Protein AF-A0A4V2AWT1-F1 (afdb_monomer_lite)

Foldseek 3Di:
DVLVCCLVCVLVCLLQVLLPPLPVSLVVSVVCVVVVSDPPVSSVVSSVVSNVVSVVVVVVVCVVPPDDD

Secondary structure (DSSP, 8-state):
-HHHHHHHHHHHHHHHHHHH-HHHHHHHHHHHHHTTSS-HHHHHHHHHHHHHHHHHHHHHHHHHH----

Radius of gyration: 14.47 Å; chains: 1; bounding box: 36×22×42 Å

pLDDT: mean 83.02, std 7.72, range [61.41, 91.88]

Sequence (69 aa):
MFESLILQWGYLALAIGTLLEGETILIAAGAMAHKGLLSLPIVIVVAILGGFTGDVIWYFVGRKYGNPF

Structure (mmCIF, N/CA/C/O backbone):
data_AF-A0A4V2AWT1-F1
#
_entry.id   AF-A0A4V2AWT1-F1
#
loop_
_atom_site.group_PDB
_atom_site.id
_atom_site.type_symbol
_atom_site.label_atom_id
_atom_site.label_alt_id
_atom_site.label_comp_id
_atom_site.label_asym_id
_atom_site.label_entity_id
_atom_site.label_seq_id
_atom_site.pdbx_PDB_ins_code
_atom_site.Cartn_x
_atom_site.Cartn_y
_atom_site.Cartn_z
_atom_site.occupancy
_atom_site.B_iso_or_equiv
_atom_site.auth_seq_id
_atom_site.auth_comp_id
_atom_site.auth_asym_id
_atom_site.auth_atom_id
_atom_site.pdbx_PDB_model_num
ATOM 1 N N . MET A 1 1 ? -15.194 11.167 13.255 1.00 62.09 1 MET A N 1
ATOM 2 C CA . MET A 1 1 ? -15.098 11.800 11.913 1.00 62.09 1 MET A CA 1
ATOM 3 C C . MET A 1 1 ? -13.823 11.393 11.169 1.00 62.09 1 MET A C 1
ATOM 5 O O . MET A 1 1 ? -13.923 11.008 10.013 1.00 62.09 1 MET A O 1
ATOM 9 N N . PHE A 1 2 ? -12.639 11.418 11.798 1.00 68.00 2 PHE A N 1
ATOM 10 C CA . PHE A 1 2 ? -11.410 10.891 11.174 1.00 68.00 2 PHE A CA 1
ATOM 11 C C . PHE A 1 2 ? -11.416 9.361 11.019 1.00 68.00 2 PHE A C 1
ATOM 13 O O . PHE A 1 2 ? -11.050 8.851 9.967 1.00 68.00 2 PHE A O 1
ATOM 20 N N . GLU A 1 3 ? -11.908 8.620 12.014 1.00 66.00 3 GLU A N 1
ATOM 21 C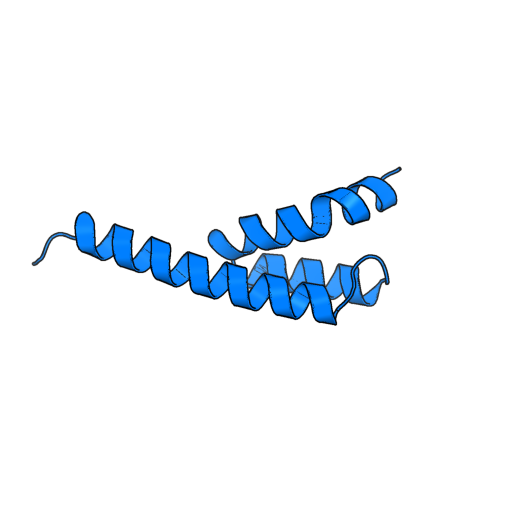 CA . GLU A 1 3 ? -12.001 7.150 11.941 1.00 66.00 3 GLU A CA 1
ATOM 22 C C . GLU A 1 3 ? -12.905 6.661 10.801 1.00 66.00 3 GLU A C 1
ATOM 24 O O . GLU A 1 3 ? -12.580 5.687 10.130 1.00 66.00 3 GLU A O 1
ATOM 29 N N . SER A 1 4 ? -14.001 7.372 10.515 1.00 67.19 4 SER A N 1
ATOM 30 C CA . SER A 1 4 ? -14.891 7.050 9.392 1.00 67.19 4 SER A CA 1
ATOM 31 C C . SER A 1 4 ? -14.216 7.263 8.034 1.00 67.19 4 SER A C 1
ATOM 33 O O . SER A 1 4 ? -14.420 6.464 7.128 1.00 67.19 4 SER A O 1
ATOM 35 N N . LEU A 1 5 ? -13.363 8.286 7.898 1.00 71.94 5 LEU A N 1
ATOM 36 C CA . LEU A 1 5 ? -12.555 8.494 6.690 1.00 71.94 5 LEU A CA 1
ATOM 37 C C . LEU A 1 5 ? -11.535 7.364 6.496 1.00 71.94 5 LEU A C 1
ATOM 39 O O . LEU A 1 5 ? -11.358 6.897 5.376 1.00 71.94 5 LEU A O 1
ATOM 43 N N . ILE A 1 6 ? -10.908 6.887 7.576 1.00 70.25 6 ILE A N 1
ATOM 44 C CA . ILE A 1 6 ? -9.948 5.772 7.534 1.00 70.25 6 ILE A CA 1
ATOM 45 C C . ILE A 1 6 ? -10.647 4.454 7.182 1.00 70.25 6 ILE A C 1
ATOM 47 O O . ILE A 1 6 ? -10.139 3.700 6.360 1.00 70.25 6 ILE A O 1
ATOM 51 N N . LEU A 1 7 ? -11.833 4.189 7.732 1.00 68.75 7 LEU A N 1
ATOM 52 C CA . LEU A 1 7 ? -12.614 2.997 7.383 1.00 68.75 7 LEU A CA 1
ATOM 53 C C . LEU A 1 7 ? -13.051 2.992 5.912 1.00 68.75 7 LEU A C 1
ATOM 55 O O . LEU A 1 7 ? -13.100 1.936 5.288 1.00 68.75 7 LEU A O 1
ATOM 59 N N . GLN A 1 8 ? -13.360 4.167 5.361 1.00 73.94 8 GLN A N 1
ATOM 60 C CA . GLN A 1 8 ? -13.906 4.297 4.012 1.00 73.94 8 GLN A CA 1
ATOM 61 C C . GLN A 1 8 ? -12.817 4.384 2.931 1.00 73.94 8 GLN A C 1
ATOM 63 O O . GLN A 1 8 ? -12.977 3.816 1.854 1.00 73.94 8 GLN A O 1
ATOM 68 N N . TRP A 1 9 ? -11.695 5.051 3.222 1.00 81.25 9 TRP A N 1
ATOM 69 C CA . TRP A 1 9 ? -10.617 5.298 2.258 1.00 81.25 9 TRP A CA 1
ATOM 70 C C . TRP A 1 9 ? -9.310 4.578 2.580 1.00 81.25 9 TRP A C 1
ATOM 72 O O . TRP A 1 9 ? -8.445 4.517 1.715 1.00 81.25 9 TRP A O 1
ATOM 82 N N . GLY A 1 10 ? -9.140 4.004 3.772 1.00 79.44 10 GLY A N 1
ATOM 83 C CA . GLY A 1 10 ? -7.873 3.403 4.205 1.00 79.44 10 GLY A CA 1
ATOM 84 C C . GLY A 1 10 ? -7.411 2.253 3.314 1.00 79.44 10 GLY A C 1
ATOM 85 O O . GLY A 1 10 ? -6.238 2.188 2.959 1.00 79.44 10 GLY A O 1
ATOM 86 N N . TYR A 1 11 ? -8.331 1.398 2.860 1.00 78.25 11 TYR A N 1
ATOM 87 C CA . TYR A 1 11 ? -7.999 0.324 1.916 1.00 78.25 11 TYR A CA 1
ATOM 88 C C . TYR A 1 11 ? -7.667 0.845 0.515 1.00 78.25 11 TYR A C 1
ATOM 90 O O . TYR A 1 11 ? -6.801 0.293 -0.157 1.00 78.25 11 TYR A O 1
ATOM 98 N N . LEU A 1 12 ? -8.321 1.923 0.081 1.00 81.62 12 LEU A N 1
ATOM 99 C CA . LEU A 1 12 ? -8.089 2.526 -1.230 1.00 81.62 12 LEU A CA 1
ATOM 100 C C . LEU A 1 12 ? -6.765 3.307 -1.252 1.00 81.62 12 LEU A C 1
ATOM 102 O O . LEU A 1 12 ? -6.003 3.207 -2.208 1.00 81.62 12 LEU A O 1
ATOM 106 N N . ALA A 1 13 ? -6.451 4.004 -0.159 1.00 82.50 13 ALA A N 1
ATOM 107 C CA . ALA A 1 13 ? -5.168 4.655 0.072 1.00 82.50 13 ALA A CA 1
ATOM 108 C C . ALA A 1 13 ? -4.025 3.638 0.192 1.00 82.50 13 ALA A C 1
ATOM 110 O O . ALA A 1 13 ? -2.948 3.881 -0.338 1.00 82.50 13 ALA A O 1
ATOM 111 N N . LEU A 1 14 ? -4.261 2.479 0.818 1.00 81.19 14 LEU A N 1
ATOM 112 C CA . LEU A 1 14 ? -3.305 1.372 0.835 1.00 81.19 14 LEU A CA 1
ATOM 113 C C . LEU A 1 14 ? -3.072 0.812 -0.574 1.00 81.19 14 LEU A C 1
ATOM 115 O O . LEU A 1 14 ? -1.924 0.635 -0.970 1.00 81.19 14 LEU A O 1
ATOM 119 N N . ALA A 1 15 ? -4.138 0.569 -1.340 1.00 77.75 15 ALA A N 1
ATOM 120 C CA . ALA A 1 15 ? -4.038 0.042 -2.698 1.00 77.75 15 ALA A CA 1
ATOM 121 C C . ALA A 1 15 ? -3.263 0.991 -3.624 1.00 77.75 15 ALA A C 1
ATOM 123 O O . ALA A 1 15 ? -2.268 0.591 -4.214 1.00 77.75 15 ALA A O 1
ATOM 124 N N . ILE A 1 16 ? -3.675 2.261 -3.713 1.00 81.69 16 ILE A N 1
ATOM 125 C CA . ILE A 1 16 ? -3.004 3.271 -4.553 1.00 81.69 16 ILE A CA 1
ATOM 126 C C . ILE A 1 16 ? -1.612 3.599 -4.017 1.00 81.69 16 ILE A C 1
ATOM 128 O O . ILE A 1 16 ? -0.680 3.837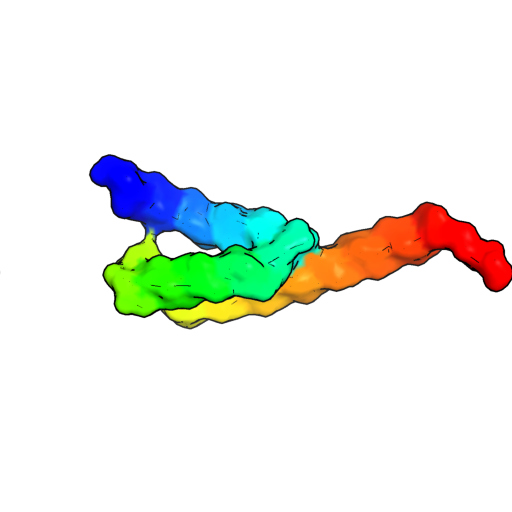 -4.777 1.00 81.69 16 ILE A O 1
ATOM 132 N N . GLY A 1 17 ? -1.464 3.611 -2.701 1.00 80.06 17 GLY A N 1
ATOM 133 C CA . GLY A 1 17 ? -0.206 3.908 -2.056 1.00 80.06 17 GLY A CA 1
ATOM 134 C C . GLY A 1 17 ? 0.870 2.870 -2.346 1.00 80.06 17 GLY A C 1
ATOM 135 O O . GLY A 1 17 ? 1.963 3.230 -2.766 1.00 80.06 17 GLY A O 1
ATOM 136 N N . THR A 1 18 ? 0.536 1.587 -2.209 1.00 80.88 18 THR A N 1
ATOM 137 C CA . THR A 1 18 ? 1.471 0.478 -2.468 1.00 80.88 18 THR A CA 1
ATOM 138 C C . THR A 1 18 ? 1.939 0.388 -3.923 1.00 80.88 18 THR A C 1
ATOM 140 O O . THR A 1 18 ? 2.985 -0.199 -4.174 1.00 80.88 18 THR A O 1
ATOM 143 N N . LEU A 1 19 ? 1.225 1.017 -4.865 1.00 76.19 19 LEU A N 1
ATOM 144 C CA . LEU A 1 19 ? 1.650 1.184 -6.262 1.00 76.19 19 LEU A CA 1
ATOM 145 C C . LEU A 1 19 ? 2.786 2.215 -6.444 1.00 76.19 19 LEU A C 1
ATOM 147 O O . LEU A 1 19 ? 3.525 2.136 -7.426 1.00 76.19 19 LEU A O 1
ATOM 151 N N . LEU A 1 20 ? 2.899 3.196 -5.53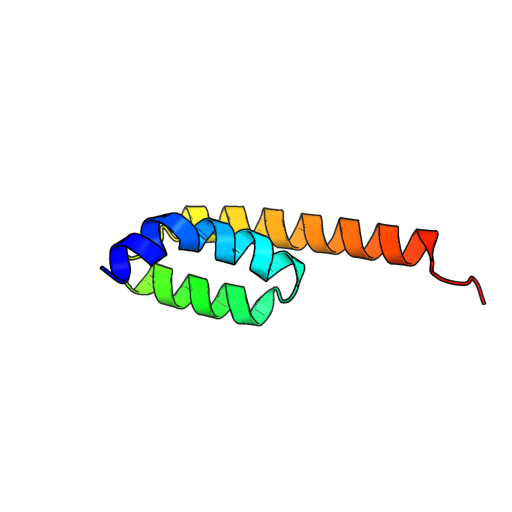9 1.00 75.06 20 LEU A N 1
ATOM 152 C CA . LEU A 1 20 ? 3.887 4.284 -5.587 1.00 75.06 20 LEU A CA 1
ATOM 153 C C . LEU A 1 20 ? 5.042 4.046 -4.606 1.00 75.06 20 LEU A C 1
ATOM 155 O O . LEU A 1 20 ? 6.202 4.092 -5.000 1.00 75.06 20 LEU A O 1
ATOM 159 N N . GLU A 1 21 ? 4.712 3.770 -3.344 1.00 76.31 21 GLU A N 1
ATOM 160 C CA . GLU A 1 21 ? 5.640 3.379 -2.283 1.00 76.31 21 GLU A CA 1
ATOM 161 C C . GLU A 1 21 ? 5.041 2.218 -1.481 1.00 76.31 21 GLU A C 1
ATOM 163 O O . GLU A 1 21 ? 4.103 2.388 -0.697 1.00 76.31 21 GLU A O 1
ATOM 168 N N . GLY A 1 22 ? 5.604 1.021 -1.660 1.00 77.88 22 GLY A N 1
ATOM 169 C CA . GLY A 1 22 ? 5.164 -0.187 -0.963 1.00 77.88 22 GLY A CA 1
ATOM 170 C C . GLY A 1 22 ? 5.463 -0.158 0.536 1.00 77.88 22 GLY A C 1
ATOM 171 O O . GLY A 1 22 ? 4.568 -0.362 1.350 1.00 77.88 22 GLY A O 1
ATOM 172 N N . GLU A 1 23 ? 6.711 0.118 0.916 1.00 83.06 23 GLU A N 1
ATOM 173 C CA . GLU A 1 23 ? 7.207 -0.066 2.288 1.00 83.06 23 GLU A CA 1
ATOM 174 C C . GLU A 1 23 ? 6.597 0.928 3.288 1.00 83.06 23 GLU A C 1
ATOM 176 O O . GLU A 1 23 ? 6.035 0.518 4.308 1.00 83.06 23 GLU A O 1
ATOM 181 N N . THR A 1 24 ? 6.635 2.231 2.986 1.00 87.12 24 THR A N 1
ATOM 182 C CA . THR A 1 24 ? 6.134 3.295 3.875 1.00 87.12 24 THR A CA 1
ATOM 183 C C . THR A 1 24 ? 4.640 3.133 4.166 1.00 87.12 24 THR A C 1
ATOM 185 O O . THR A 1 24 ? 4.190 3.229 5.313 1.00 87.12 24 THR A O 1
ATOM 188 N N . ILE A 1 25 ? 3.854 2.853 3.125 1.00 87.38 25 ILE A N 1
ATOM 189 C CA . ILE A 1 25 ? 2.393 2.776 3.220 1.00 87.38 25 ILE A CA 1
ATOM 190 C C . ILE A 1 25 ? 1.959 1.464 3.870 1.00 87.38 25 ILE A C 1
ATOM 192 O O . ILE A 1 25 ? 0.996 1.455 4.640 1.00 87.38 25 ILE A O 1
ATOM 196 N N . LEU A 1 26 ? 2.714 0.383 3.664 1.00 89.44 26 LEU A N 1
ATOM 197 C CA . LEU A 1 26 ? 2.498 -0.875 4.36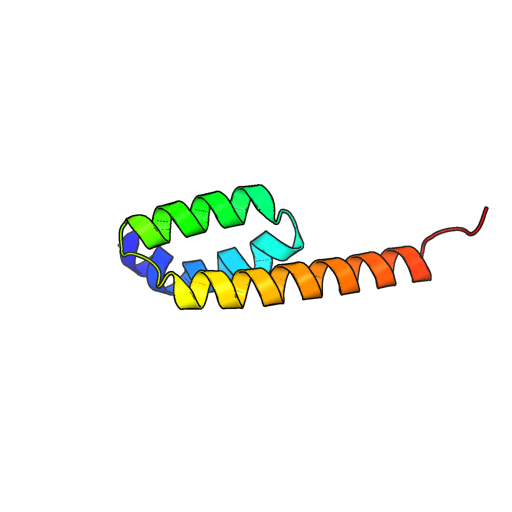7 1.00 89.44 26 LEU A CA 1
ATOM 198 C C . LEU A 1 26 ? 2.739 -0.737 5.876 1.00 89.44 26 LEU A C 1
ATOM 200 O O . LEU A 1 26 ? 1.927 -1.223 6.664 1.00 89.44 26 LEU A O 1
ATOM 204 N N . ILE A 1 27 ? 3.795 -0.025 6.290 1.00 90.44 27 ILE A N 1
ATOM 205 C CA . ILE A 1 27 ? 4.069 0.251 7.711 1.00 90.44 27 ILE A CA 1
ATOM 206 C C . ILE A 1 27 ? 2.936 1.087 8.326 1.00 90.44 27 ILE A C 1
ATOM 208 O O . ILE A 1 27 ? 2.433 0.752 9.402 1.00 90.44 27 ILE A O 1
ATOM 212 N N . ALA A 1 28 ? 2.480 2.137 7.636 1.00 88.81 28 ALA A N 1
ATOM 213 C CA . ALA A 1 28 ? 1.372 2.970 8.103 1.00 88.81 28 ALA A CA 1
ATOM 214 C C . ALA A 1 28 ? 0.054 2.181 8.225 1.00 88.81 28 ALA A C 1
ATOM 216 O O . ALA A 1 28 ? -0.636 2.276 9.243 1.00 88.81 28 ALA A O 1
ATOM 217 N N . ALA A 1 29 ? -0.285 1.357 7.230 1.00 87.75 29 ALA A N 1
ATOM 218 C CA . ALA A 1 29 ? -1.481 0.519 7.265 1.00 87.75 29 ALA A CA 1
ATOM 219 C C . ALA A 1 29 ? -1.394 -0.590 8.320 1.00 87.75 29 ALA A C 1
ATOM 221 O O . ALA A 1 29 ? -2.390 -0.875 8.984 1.00 87.75 29 ALA A O 1
ATOM 222 N N . GLY A 1 30 ? -0.207 -1.162 8.543 1.00 88.88 30 GLY A N 1
ATOM 223 C CA . GLY A 1 30 ? 0.056 -2.092 9.641 1.00 88.88 30 GLY A CA 1
ATOM 224 C C . GLY A 1 30 ? -0.171 -1.447 11.010 1.00 88.88 30 GLY A C 1
ATOM 225 O O . GLY A 1 30 ? -0.837 -2.030 11.866 1.00 88.88 30 GLY A O 1
ATOM 226 N N . ALA A 1 31 ? 0.282 -0.204 11.201 1.00 90.19 31 ALA A N 1
ATOM 227 C CA . ALA A 1 31 ? 0.019 0.559 12.421 1.00 90.19 31 ALA A CA 1
ATOM 228 C C . ALA A 1 31 ? -1.481 0.857 12.617 1.00 90.19 31 ALA A C 1
ATOM 230 O O . ALA A 1 31 ? -1.991 0.767 13.736 1.00 90.19 31 ALA A O 1
ATOM 231 N N . MET A 1 32 ? -2.215 1.172 11.544 1.00 87.56 32 MET A N 1
ATOM 232 C CA . MET A 1 32 ? -3.671 1.372 11.600 1.00 87.56 32 MET A CA 1
ATOM 233 C C . MET A 1 32 ? -4.430 0.068 11.880 1.00 87.56 32 MET A C 1
ATOM 235 O O . MET A 1 32 ? -5.391 0.075 12.650 1.00 87.56 32 MET A O 1
ATOM 239 N N . ALA A 1 33 ? -3.981 -1.056 11.318 1.00 89.31 33 ALA A N 1
ATOM 240 C CA . ALA A 1 33 ? -4.546 -2.371 11.599 1.00 89.31 33 ALA A CA 1
ATOM 241 C C . ALA A 1 33 ? -4.302 -2.801 13.052 1.00 89.31 33 ALA A C 1
ATOM 243 O O . ALA A 1 33 ? -5.208 -3.310 13.706 1.00 89.31 33 ALA A O 1
ATOM 244 N N . HIS A 1 34 ? -3.117 -2.511 13.598 1.00 89.00 34 HIS A N 1
ATOM 245 C CA . HIS A 1 34 ? -2.814 -2.753 15.010 1.00 89.00 34 HIS A CA 1
ATOM 246 C C . HIS A 1 34 ? -3.726 -1.951 15.953 1.00 89.00 34 HIS A C 1
ATOM 248 O O . HIS A 1 34 ? -4.109 -2.442 17.011 1.00 89.00 34 HIS A O 1
ATOM 254 N N . LYS A 1 35 ? -4.139 -0.743 15.549 1.00 87.88 35 LYS A N 1
ATOM 255 C CA . LYS A 1 35 ? -5.119 0.079 16.281 1.00 87.88 35 LYS A CA 1
ATOM 256 C C . LYS A 1 35 ? -6.578 -0.372 16.107 1.00 87.88 35 LYS A C 1
ATOM 258 O O . LYS A 1 35 ? -7.468 0.288 16.633 1.00 87.88 35 LYS A O 1
ATOM 263 N N . GLY A 1 36 ? -6.841 -1.451 15.367 1.00 85.56 36 GLY A N 1
ATOM 264 C CA . GLY A 1 36 ? -8.191 -1.963 15.109 1.00 85.56 36 GLY A CA 1
ATOM 265 C C . GLY A 1 36 ? -8.996 -1.160 14.082 1.00 85.56 36 GLY A C 1
ATOM 266 O O . GLY A 1 36 ? -10.186 -1.407 13.919 1.00 85.56 36 GLY A O 1
ATOM 267 N N . LEU A 1 37 ? -8.366 -0.210 13.380 1.00 85.25 37 LEU A N 1
ATOM 268 C CA . LEU A 1 37 ? -9.028 0.625 12.367 1.00 85.25 37 LEU A CA 1
ATOM 269 C C . LEU A 1 37 ? -9.144 -0.084 11.013 1.00 85.25 37 LEU A C 1
ATOM 271 O O . LEU A 1 37 ? -10.039 0.218 10.227 1.00 85.25 37 LEU A O 1
ATOM 275 N N . LEU A 1 38 ? -8.230 -1.016 10.738 1.00 86.50 38 LEU A N 1
ATOM 276 C CA . LEU A 1 38 ? -8.205 -1.830 9.526 1.00 86.50 38 LEU A CA 1
ATOM 277 C C . LEU A 1 38 ? -8.079 -3.309 9.896 1.00 86.50 38 LEU A C 1
ATOM 279 O O . LEU A 1 38 ? -7.476 -3.677 10.901 1.00 86.50 38 LEU A O 1
ATOM 283 N N . SER A 1 39 ? -8.631 -4.173 9.054 1.00 87.38 39 SER A N 1
ATOM 284 C CA . SER A 1 39 ? -8.496 -5.618 9.195 1.00 87.38 39 SER A CA 1
ATOM 285 C C . SER A 1 39 ? -7.129 -6.047 8.671 1.00 87.38 39 SER A C 1
ATOM 287 O O . SER A 1 39 ? -6.850 -5.893 7.481 1.00 87.38 39 SER A O 1
ATOM 289 N N . LEU A 1 40 ? -6.280 -6.598 9.545 1.00 88.38 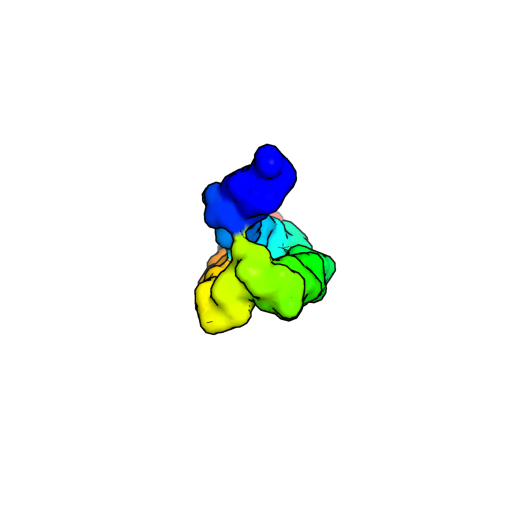40 LEU A N 1
ATOM 290 C CA . LEU A 1 40 ? -4.937 -7.064 9.182 1.00 88.38 40 LEU A CA 1
ATOM 291 C C . LEU A 1 40 ? -4.953 -8.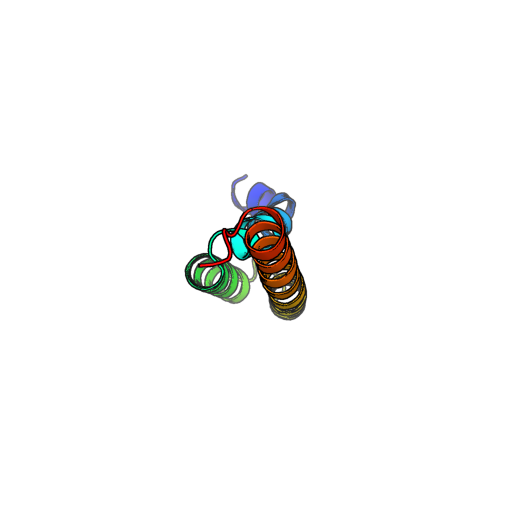056 7.994 1.00 88.38 40 LEU A C 1
ATOM 293 O O . LEU A 1 40 ? -4.182 -7.845 7.060 1.00 88.38 40 LEU A O 1
ATOM 297 N N . PRO A 1 41 ? -5.853 -9.064 7.936 1.00 91.88 41 PRO A N 1
ATOM 298 C CA . PRO A 1 41 ? -5.981 -9.927 6.759 1.00 91.88 41 PRO A CA 1
ATOM 299 C C . PRO A 1 41 ? -6.258 -9.163 5.460 1.00 91.88 41 PRO A C 1
ATOM 301 O O . PRO A 1 41 ? -5.664 -9.467 4.429 1.00 91.88 41 PRO A O 1
ATOM 304 N N . ILE A 1 42 ? -7.133 -8.152 5.501 1.00 89.06 42 ILE A N 1
ATOM 305 C CA . ILE A 1 42 ? -7.470 -7.356 4.314 1.00 89.06 42 ILE A CA 1
ATOM 306 C C . ILE A 1 42 ? -6.281 -6.485 3.909 1.00 89.06 42 ILE A C 1
ATOM 308 O O . ILE A 1 42 ? -5.960 -6.416 2.729 1.00 89.06 42 ILE A O 1
ATOM 312 N N . VAL A 1 43 ? -5.587 -5.872 4.872 1.00 89.69 43 VAL A N 1
ATOM 313 C CA . VAL A 1 43 ? -4.364 -5.096 4.614 1.00 89.69 43 VAL A CA 1
ATOM 314 C C . VAL A 1 43 ? -3.311 -5.954 3.915 1.00 89.69 43 VAL A C 1
ATOM 316 O O . VAL A 1 43 ? -2.742 -5.511 2.923 1.00 89.69 43 VAL A O 1
ATOM 319 N N . ILE A 1 44 ? -3.103 -7.195 4.367 1.00 89.94 44 ILE A N 1
ATOM 320 C CA . ILE A 1 44 ? -2.161 -8.135 3.742 1.00 89.94 44 ILE A CA 1
ATOM 321 C C . ILE A 1 44 ? -2.562 -8.428 2.291 1.00 89.94 44 ILE A C 1
ATOM 323 O O . ILE A 1 44 ? -1.734 -8.308 1.392 1.00 89.94 44 ILE A O 1
ATOM 327 N N . VAL A 1 45 ? -3.828 -8.777 2.041 1.00 91.88 45 VAL A N 1
ATOM 328 C CA . VAL A 1 45 ? -4.310 -9.090 0.684 1.00 91.88 45 VAL A CA 1
ATOM 329 C C . VAL A 1 45 ? -4.175 -7.882 -0.244 1.00 91.88 45 VAL A C 1
ATOM 331 O O . VAL A 1 45 ? -3.668 -8.015 -1.356 1.00 91.88 45 VAL A O 1
ATOM 334 N N . VAL A 1 46 ? -4.589 -6.698 0.213 1.00 90.00 46 VAL A N 1
ATOM 335 C CA . VAL A 1 46 ? -4.505 -5.460 -0.574 1.00 90.00 46 VAL A CA 1
ATOM 336 C C . VAL A 1 46 ? -3.051 -5.093 -0.859 1.00 90.00 46 VAL A C 1
ATOM 338 O O . VAL A 1 46 ? -2.744 -4.713 -1.983 1.00 90.00 46 VAL A O 1
ATOM 341 N N . ALA A 1 47 ? -2.150 -5.249 0.112 1.00 88.88 47 ALA A N 1
ATOM 342 C CA . ALA A 1 47 ? -0.731 -4.971 -0.068 1.00 88.88 47 ALA A CA 1
ATOM 343 C C . ALA A 1 47 ? -0.067 -5.902 -1.089 1.00 88.88 47 ALA A C 1
ATOM 345 O O . ALA A 1 47 ? 0.678 -5.433 -1.946 1.00 88.88 47 ALA A O 1
ATOM 346 N N . ILE A 1 48 ? -0.363 -7.205 -1.032 1.00 88.94 48 ILE A N 1
ATOM 347 C CA . ILE A 1 48 ? 0.156 -8.183 -1.999 1.00 88.94 48 ILE A CA 1
ATOM 348 C C . ILE A 1 48 ? -0.321 -7.833 -3.410 1.00 88.94 48 ILE A C 1
ATOM 350 O O . ILE A 1 48 ? 0.481 -7.775 -4.339 1.00 88.94 48 ILE A O 1
ATOM 354 N N . LEU A 1 49 ? -1.623 -7.580 -3.573 1.00 88.81 49 LEU A N 1
ATOM 355 C CA . LEU A 1 49 ? -2.200 -7.255 -4.877 1.00 88.81 49 LEU A CA 1
ATOM 356 C C . LEU A 1 49 ? -1.692 -5.911 -5.410 1.00 88.81 49 LEU A C 1
ATOM 358 O O . LEU A 1 49 ? -1.374 -5.810 -6.595 1.00 88.81 49 LEU A O 1
ATOM 362 N N . GLY A 1 50 ? -1.602 -4.898 -4.549 1.00 86.94 50 GLY A N 1
ATOM 363 C CA . GLY A 1 50 ? -1.119 -3.564 -4.897 1.00 86.94 50 GLY A CA 1
ATOM 364 C C . GLY A 1 50 ? 0.348 -3.571 -5.315 1.00 86.94 50 GLY A C 1
ATOM 365 O O . GLY A 1 50 ? 0.663 -3.087 -6.399 1.00 86.94 50 GLY A O 1
ATOM 366 N N . GLY A 1 51 ? 1.216 -4.208 -4.521 1.00 86.50 51 GLY A N 1
ATOM 367 C CA . GLY A 1 51 ? 2.639 -4.358 -4.835 1.00 86.50 51 GLY A CA 1
ATOM 368 C C . GLY A 1 51 ? 2.869 -5.137 -6.130 1.00 86.50 51 GLY A C 1
ATOM 369 O O . GLY A 1 51 ? 3.513 -4.629 -7.043 1.00 86.50 51 GLY A O 1
ATOM 370 N N . PHE A 1 52 ? 2.238 -6.310 -6.275 1.00 87.94 52 PHE A N 1
ATOM 371 C CA . PHE A 1 52 ? 2.349 -7.112 -7.498 1.00 87.94 52 PHE A CA 1
ATOM 372 C C . PHE A 1 52 ? 1.895 -6.339 -8.743 1.00 87.94 52 PHE A C 1
ATOM 374 O O . PHE A 1 52 ? 2.541 -6.381 -9.789 1.00 87.94 52 PHE A O 1
ATOM 381 N N . THR A 1 53 ? 0.786 -5.602 -8.639 1.00 87.94 53 THR A N 1
ATOM 382 C CA . THR A 1 53 ? 0.279 -4.790 -9.752 1.00 87.94 53 THR A CA 1
ATOM 383 C C . THR A 1 53 ? 1.222 -3.628 -10.067 1.00 87.94 53 THR A C 1
ATOM 385 O O . THR A 1 53 ? 1.439 -3.331 -11.241 1.00 87.94 53 THR A O 1
ATOM 388 N N . GLY A 1 54 ? 1.819 -3.002 -9.049 1.00 86.31 54 GLY A N 1
ATOM 389 C CA . GLY A 1 54 ? 2.834 -1.964 -9.217 1.00 86.31 54 GLY A CA 1
ATOM 390 C C . GLY A 1 54 ? 4.065 -2.464 -9.950 1.00 86.31 54 GLY A C 1
ATOM 391 O O . GLY A 1 54 ? 4.445 -1.863 -10.954 1.00 86.31 54 GLY A O 1
ATOM 392 N N . ASP A 1 55 ? 4.616 -3.601 -9.537 1.00 86.62 55 ASP A N 1
ATOM 393 C CA . ASP A 1 55 ? 5.769 -4.213 -10.201 1.00 86.62 55 ASP A CA 1
ATOM 394 C C . ASP A 1 55 ? 5.472 -4.531 -11.669 1.00 86.62 55 ASP A C 1
ATOM 396 O O . ASP A 1 55 ? 6.274 -4.233 -12.555 1.00 86.62 55 ASP A O 1
ATOM 400 N N . VAL A 1 56 ? 4.285 -5.078 -11.956 1.00 90.44 56 VAL A N 1
ATOM 401 C CA . VAL A 1 56 ? 3.845 -5.356 -13.329 1.00 90.44 56 VAL A CA 1
ATOM 402 C C . VAL A 1 56 ? 3.735 -4.065 -14.143 1.00 90.44 56 VAL A C 1
ATOM 404 O O . VAL A 1 56 ? 4.256 -4.002 -15.258 1.00 90.44 56 VAL A O 1
ATOM 407 N N . ILE A 1 57 ? 3.092 -3.021 -13.611 1.00 88.06 57 ILE A N 1
ATOM 408 C CA . ILE A 1 57 ? 2.943 -1.731 -14.301 1.00 88.06 57 ILE A CA 1
ATOM 409 C C . ILE A 1 57 ? 4.315 -1.120 -14.588 1.00 88.06 57 ILE A C 1
ATOM 411 O O . ILE A 1 57 ? 4.592 -0.768 -15.736 1.00 88.06 57 ILE A O 1
ATOM 415 N N . TRP A 1 58 ? 5.187 -1.033 -13.584 1.00 85.38 58 TRP A N 1
ATOM 416 C CA . TRP A 1 58 ? 6.523 -0.459 -13.732 1.00 85.38 58 TRP A CA 1
ATOM 417 C C . TRP A 1 58 ? 7.397 -1.268 -14.688 1.00 85.38 58 TRP A C 1
ATOM 419 O O . TRP A 1 58 ? 8.092 -0.678 -15.517 1.00 85.38 58 TRP A O 1
ATOM 429 N N . TYR A 1 59 ? 7.295 -2.600 -14.669 1.00 88.62 59 TYR A N 1
ATOM 430 C CA . TYR A 1 59 ? 7.942 -3.461 -15.654 1.00 88.62 59 TYR A CA 1
ATOM 431 C C . TYR A 1 59 ? 7.465 -3.159 -17.078 1.00 88.62 59 TYR A C 1
ATOM 433 O O . TYR A 1 59 ? 8.284 -3.004 -17.982 1.00 88.62 59 TYR A O 1
ATOM 441 N N . PHE A 1 60 ? 6.154 -3.040 -17.308 1.00 88.19 60 PHE A N 1
ATOM 442 C CA . PHE A 1 60 ? 5.620 -2.737 -18.639 1.00 88.19 60 PHE A CA 1
ATOM 443 C C . PHE A 1 60 ? 5.974 -1.322 -19.112 1.00 88.19 60 PHE A C 1
ATOM 445 O O . PHE A 1 60 ? 6.279 -1.135 -20.292 1.00 88.19 60 PHE A O 1
ATOM 452 N N . VAL A 1 61 ? 5.975 -0.337 -18.210 1.00 88.88 61 VAL A N 1
ATOM 453 C CA . VAL A 1 61 ? 6.430 1.032 -18.495 1.00 88.88 61 VAL A CA 1
ATOM 454 C C . VAL A 1 61 ? 7.907 1.019 -18.890 1.00 88.88 61 VAL A C 1
ATOM 456 O O . VAL A 1 61 ? 8.255 1.532 -19.955 1.00 88.88 61 VAL A O 1
ATOM 459 N N . GLY A 1 62 ? 8.757 0.360 -18.100 1.00 87.81 62 GLY A N 1
ATOM 460 C CA . GLY A 1 62 ? 10.175 0.184 -18.404 1.00 87.81 62 GLY A CA 1
ATOM 461 C C . GLY A 1 62 ? 10.413 -0.597 -19.697 1.00 87.81 62 GLY A C 1
ATOM 462 O O . GLY A 1 62 ? 11.279 -0.237 -20.479 1.00 87.81 62 GLY A O 1
ATOM 463 N N . ARG A 1 63 ? 9.603 -1.613 -20.001 1.00 86.62 63 ARG A N 1
ATOM 464 C CA . ARG A 1 63 ? 9.706 -2.379 -21.251 1.00 86.62 63 ARG A CA 1
ATOM 465 C C . ARG A 1 63 ? 9.324 -1.561 -22.486 1.00 86.62 63 ARG A C 1
ATOM 467 O O . ARG A 1 63 ? 9.890 -1.782 -23.551 1.00 86.62 63 ARG A O 1
ATOM 474 N N . LYS A 1 64 ? 8.327 -0.678 -22.379 1.00 86.50 64 LYS A N 1
ATOM 475 C CA . LYS A 1 64 ? 7.816 0.099 -23.520 1.00 86.50 64 LYS A CA 1
ATOM 476 C C . LYS A 1 64 ? 8.632 1.363 -23.791 1.00 86.50 64 LYS A C 1
ATOM 478 O O . LYS A 1 64 ? 8.779 1.737 -24.950 1.00 86.50 64 LYS A O 1
ATOM 483 N N . TYR A 1 65 ? 9.114 2.022 -22.740 1.00 85.56 65 TYR A N 1
ATOM 484 C CA . TYR A 1 65 ? 9.828 3.300 -22.836 1.00 85.56 65 TYR A CA 1
ATOM 485 C C . TYR A 1 65 ? 11.314 3.200 -22.478 1.00 85.56 65 TYR A C 1
ATOM 487 O O . TYR A 1 65 ? 12.047 4.170 -22.654 1.00 85.56 65 TYR A O 1
ATOM 495 N N . GLY A 1 66 ? 11.768 2.053 -21.975 1.00 80.38 66 GLY A N 1
ATOM 496 C CA . GLY A 1 66 ? 13.179 1.792 -21.733 1.00 80.38 66 GLY A CA 1
ATOM 497 C C . GLY A 1 66 ? 13.911 1.666 -23.056 1.00 80.38 66 GLY A C 1
ATOM 498 O O . GLY A 1 66 ? 13.581 0.822 -23.888 1.00 80.38 66 GLY A O 1
ATOM 499 N N . ASN A 1 67 ? 14.900 2.530 -23.247 1.00 75.25 67 ASN A N 1
ATOM 500 C CA . ASN A 1 67 ? 15.782 2.455 -24.396 1.00 75.25 67 ASN A CA 1
ATOM 501 C C . ASN A 1 67 ? 16.690 1.226 -24.219 1.00 75.25 67 ASN A C 1
ATOM 503 O O . ASN A 1 67 ? 17.365 1.139 -23.188 1.00 75.25 67 ASN A O 1
ATOM 507 N N . PRO A 1 68 ? 16.717 0.272 -25.165 1.00 65.88 68 PRO A N 1
ATOM 508 C CA . PRO A 1 68 ? 17.768 -0.729 -25.183 1.00 65.88 68 PRO A CA 1
ATOM 509 C C . PRO A 1 68 ? 19.074 0.003 -25.503 1.00 65.88 68 PRO A C 1
ATOM 511 O O . PRO A 1 68 ? 19.200 0.613 -26.565 1.00 65.88 68 PRO A O 1
ATOM 514 N N . PHE A 1 69 ? 19.997 0.009 -24.546 1.00 61.41 69 PHE A N 1
ATOM 515 C CA . PHE A 1 69 ? 21.390 0.361 -24.807 1.00 61.41 69 PHE A CA 1
ATOM 516 C C . PHE A 1 69 ? 22.100 -0.840 -25.429 1.00 61.41 69 PHE A C 1
ATOM 518 O O . PHE A 1 69 ? 21.834 -1.975 -24.963 1.00 61.41 69 PHE A O 1
#